Protein AF-A0AAV7HPR6-F1 (afdb_monomer_lite)

Sequence (84 aa):
MSLFLFGRKKNITLERIYVAEEEVLKKINESPEPLSFFYAIAHAGFIKGETTNFDIDPIVGVEASQLYPDVKYITVENFIDQFL

Structure (mmCIF, N/CA/C/O backbone):
data_AF-A0AAV7HPR6-F1
#
_entry.id   AF-A0AAV7HPR6-F1
#
loop_
_atom_site.group_PDB
_atom_site.id
_atom_site.type_symbol
_atom_site.label_atom_id
_atom_site.label_alt_id
_atom_site.label_comp_id
_atom_site.label_asym_id
_atom_site.label_entity_id
_atom_site.label_seq_id
_atom_site.pdbx_PDB_ins_code
_atom_site.Cartn_x
_atom_site.Cartn_y
_atom_site.Cartn_z
_atom_site.occupancy
_atom_site.B_iso_or_equiv
_atom_site.auth_seq_id
_atom_site.auth_comp_id
_atom_site.auth_asym_id
_atom_site.auth_atom_id
_atom_site.pdbx_PDB_model_num
ATOM 1 N N . MET A 1 1 ? -6.641 3.510 -2.792 1.00 59.94 1 MET A N 1
ATOM 2 C CA . MET A 1 1 ? -7.364 2.666 -3.775 1.00 59.94 1 MET A CA 1
ATOM 3 C C . MET A 1 1 ? -7.966 1.408 -3.137 1.00 59.94 1 MET A C 1
ATOM 5 O O . MET A 1 1 ? -9.138 1.137 -3.363 1.00 59.94 1 MET A O 1
ATOM 9 N N . SER A 1 2 ? -7.232 0.692 -2.277 1.00 77.31 2 SER A N 1
ATOM 10 C CA . SER A 1 2 ? -7.686 -0.536 -1.590 1.00 77.31 2 SER A CA 1
ATOM 11 C C . SER A 1 2 ? -8.903 -0.366 -0.661 1.00 77.31 2 SER A C 1
ATOM 13 O O . SER A 1 2 ? -9.829 -1.167 -0.730 1.00 77.31 2 SER A O 1
ATOM 15 N N . LEU A 1 3 ? -8.966 0.700 0.149 1.00 86.56 3 LEU A N 1
ATOM 16 C CA . LEU A 1 3 ? -10.098 0.941 1.068 1.00 86.56 3 LEU A CA 1
ATOM 17 C C . LEU A 1 3 ? -11.444 1.122 0.346 1.00 86.56 3 LEU A C 1
ATOM 19 O O . LEU A 1 3 ? -12.475 0.644 0.812 1.00 86.56 3 LEU A O 1
ATOM 23 N N . PHE A 1 4 ? -11.435 1.797 -0.808 1.00 90.50 4 PHE A N 1
ATOM 24 C CA . PHE A 1 4 ? -12.636 1.974 -1.627 1.00 90.50 4 PHE A CA 1
ATOM 25 C C . PHE A 1 4 ? -13.142 0.635 -2.173 1.00 90.50 4 PHE A C 1
ATOM 27 O O . PHE A 1 4 ? -14.336 0.356 -2.089 1.00 90.50 4 PHE A O 1
ATOM 34 N N . LEU A 1 5 ? -12.234 -0.204 -2.688 1.00 93.00 5 LEU A N 1
ATOM 35 C CA . LEU A 1 5 ? -12.575 -1.537 -3.188 1.00 93.00 5 LEU A CA 1
ATOM 36 C C . LEU A 1 5 ? -13.203 -2.399 -2.088 1.00 93.00 5 LEU A C 1
ATOM 38 O O . LEU A 1 5 ? -14.247 -3.001 -2.321 1.00 93.00 5 LEU A O 1
ATOM 42 N N . PHE A 1 6 ? -12.617 -2.405 -0.888 1.00 93.06 6 PHE A N 1
ATOM 43 C CA . PHE A 1 6 ? -13.153 -3.159 0.245 1.00 93.06 6 PHE A CA 1
ATOM 44 C C . PHE A 1 6 ? -14.561 -2.696 0.643 1.00 93.06 6 PHE A C 1
ATOM 46 O O . PHE A 1 6 ? -15.479 -3.513 0.711 1.00 93.06 6 PHE A O 1
ATOM 53 N N . GLY A 1 7 ? -14.756 -1.385 0.839 1.00 93.50 7 GLY A N 1
ATOM 54 C CA . GLY A 1 7 ? -16.068 -0.824 1.180 1.00 93.50 7 GLY A CA 1
ATOM 55 C C . GLY A 1 7 ? -17.131 -1.148 0.127 1.00 93.50 7 GLY A C 1
ATOM 56 O O . GLY A 1 7 ? -18.217 -1.616 0.463 1.00 93.50 7 GLY A O 1
ATOM 57 N N . ARG A 1 8 ? -16.779 -1.017 -1.161 1.00 94.12 8 ARG A N 1
ATOM 58 C CA . ARG A 1 8 ? -17.649 -1.400 -2.283 1.00 94.12 8 ARG A CA 1
ATOM 59 C C . ARG A 1 8 ? -18.047 -2.876 -2.221 1.00 94.12 8 ARG A C 1
ATOM 61 O O . ARG A 1 8 ? -19.219 -3.183 -2.396 1.00 94.12 8 ARG A O 1
ATOM 68 N N . LYS A 1 9 ? -17.099 -3.785 -1.970 1.00 92.88 9 LYS A N 1
ATOM 69 C CA . LYS A 1 9 ? -17.371 -5.230 -1.945 1.00 92.88 9 LYS A CA 1
ATOM 70 C C . LYS A 1 9 ? -18.201 -5.676 -0.735 1.00 92.88 9 LYS A C 1
ATOM 72 O O . LYS A 1 9 ? -19.051 -6.545 -0.881 1.00 92.88 9 LYS A O 1
ATOM 77 N N . LYS A 1 10 ? -18.012 -5.059 0.435 1.00 92.94 10 LYS A N 1
ATOM 78 C CA . LYS A 1 10 ? -18.845 -5.305 1.629 1.00 92.94 10 LYS A CA 1
ATOM 79 C C . LYS A 1 10 ? -20.166 -4.520 1.633 1.00 92.94 10 LYS A C 1
ATOM 81 O O . LYS A 1 10 ? -20.968 -4.720 2.538 1.00 92.94 10 LYS A O 1
ATOM 86 N N . ASN A 1 11 ? -20.396 -3.640 0.653 1.00 93.50 11 ASN A N 1
ATOM 87 C CA . ASN A 1 11 ? -21.505 -2.682 0.630 1.00 93.50 11 ASN A CA 1
ATOM 88 C C . ASN A 1 11 ? -21.583 -1.823 1.913 1.00 93.50 11 ASN A C 1
ATOM 90 O O . ASN A 1 11 ? -22.657 -1.599 2.470 1.00 93.50 11 ASN A O 1
ATOM 94 N N . ILE A 1 12 ? -20.422 -1.362 2.395 1.00 94.44 12 ILE A N 1
ATOM 95 C CA . ILE A 1 12 ? -20.295 -0.493 3.571 1.00 94.44 12 ILE A CA 1
ATOM 96 C C . ILE A 1 12 ? -19.532 0.785 3.230 1.00 94.44 12 ILE A C 1
ATOM 98 O O . ILE A 1 12 ? -18.609 0.795 2.411 1.00 94.44 12 ILE A O 1
ATOM 102 N N . THR A 1 13 ? -19.862 1.859 3.940 1.00 94.00 13 THR A N 1
ATOM 103 C CA . THR A 1 13 ? -19.072 3.091 3.943 1.00 94.00 13 THR A CA 1
ATOM 104 C C . THR A 1 13 ? -18.122 3.056 5.134 1.00 94.00 13 THR A C 1
ATOM 106 O O . THR A 1 13 ? -18.566 3.015 6.277 1.00 94.00 13 THR A O 1
ATOM 109 N N . LEU A 1 14 ? -16.814 3.065 4.870 1.00 93.75 14 LEU A N 1
ATOM 110 C CA . LEU A 1 14 ? -15.795 3.141 5.918 1.00 93.75 14 LEU A CA 1
ATOM 111 C C . LEU A 1 14 ? -15.668 4.580 6.425 1.00 93.75 14 LEU A C 1
ATOM 113 O O . LEU A 1 14 ? -15.493 5.502 5.621 1.00 93.75 14 LEU A O 1
ATOM 117 N N . GLU A 1 15 ? -15.701 4.759 7.743 1.00 95.19 15 GLU A N 1
ATOM 118 C CA . GLU A 1 15 ? -15.313 6.019 8.375 1.00 95.19 15 GLU A CA 1
ATOM 119 C C . GLU A 1 15 ? -13.833 6.304 8.088 1.00 95.19 15 GLU A C 1
ATOM 121 O O . GLU A 1 15 ? -12.988 5.405 8.127 1.00 95.19 15 GLU A O 1
ATOM 126 N N . ARG A 1 16 ? -13.518 7.558 7.750 1.00 93.31 16 ARG A N 1
ATOM 127 C CA . ARG A 1 16 ? -12.161 7.977 7.396 1.00 93.31 16 ARG A CA 1
ATOM 128 C C . ARG A 1 16 ? -11.627 8.935 8.439 1.00 93.31 16 ARG A C 1
ATOM 130 O O . A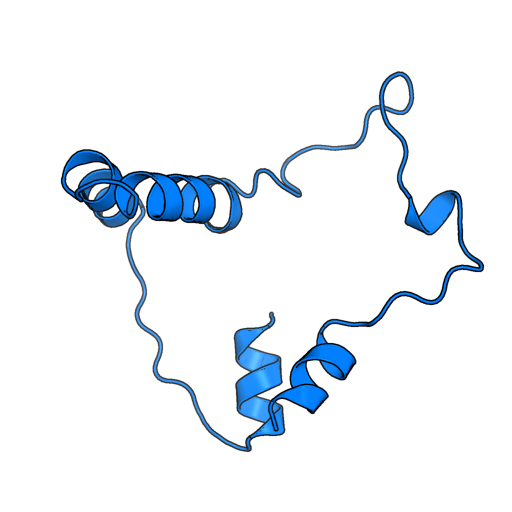RG A 1 16 ? -12.210 9.990 8.665 1.00 93.31 16 ARG A O 1
ATOM 137 N N . ILE A 1 17 ? -10.470 8.588 8.982 1.00 95.94 17 ILE A N 1
ATOM 138 C CA . ILE A 1 17 ? -9.673 9.470 9.825 1.00 95.94 17 ILE A CA 1
ATOM 139 C C . ILE A 1 17 ? -8.434 9.846 9.023 1.00 95.94 17 ILE A C 1
ATOM 141 O O . ILE A 1 17 ? -7.749 8.982 8.474 1.00 95.94 17 ILE A O 1
ATOM 145 N N . TYR A 1 18 ? -8.175 11.145 8.936 1.00 95.12 18 TYR A N 1
ATOM 146 C CA . TYR A 1 18 ? -6.993 11.688 8.285 1.00 95.12 18 TYR A CA 1
ATOM 147 C C . TYR A 1 18 ? -5.988 12.071 9.363 1.00 95.12 18 TYR A C 1
ATOM 149 O O . TYR A 1 18 ? -6.334 12.772 10.311 1.00 95.12 18 TYR A O 1
ATOM 157 N N . VAL A 1 19 ? -4.761 11.585 9.217 1.00 95.69 19 VAL A N 1
ATOM 158 C CA . VAL A 1 19 ? -3.676 11.769 10.183 1.00 95.69 19 VAL A CA 1
ATOM 159 C C . VAL A 1 19 ? -2.578 12.574 9.499 1.00 95.69 19 VAL A C 1
ATOM 161 O O . VAL A 1 19 ? -2.174 12.229 8.387 1.00 95.69 19 VAL A O 1
ATOM 164 N N . ALA A 1 20 ? -2.126 13.653 10.138 1.00 97.62 20 ALA A N 1
ATOM 165 C CA . ALA A 1 20 ? -1.053 14.496 9.616 1.00 97.62 20 ALA A CA 1
ATOM 166 C C . ALA A 1 20 ? 0.313 13.795 9.735 1.00 97.62 20 ALA A C 1
ATOM 168 O O . ALA A 1 20 ? 0.514 12.964 10.625 1.00 97.62 20 ALA A O 1
ATOM 169 N N . GLU A 1 21 ? 1.264 14.133 8.859 1.00 97.94 21 GLU A N 1
ATOM 170 C CA . GLU A 1 21 ? 2.596 13.510 8.856 1.00 97.94 21 GLU A CA 1
ATOM 171 C C . GLU A 1 21 ? 3.315 13.711 10.198 1.00 97.94 21 GLU A C 1
ATOM 173 O O . GLU A 1 21 ? 3.915 12.775 10.724 1.00 97.94 21 GLU A O 1
ATOM 178 N N . GLU A 1 22 ? 3.185 14.889 10.805 1.00 98.06 22 GLU A N 1
ATOM 179 C CA . GLU A 1 22 ? 3.803 15.232 12.087 1.00 98.06 22 GLU A CA 1
ATOM 180 C C . GLU A 1 22 ? 3.318 14.322 13.224 1.00 98.06 22 GLU A C 1
ATOM 182 O O . GLU A 1 22 ? 4.097 13.941 14.100 1.00 98.06 22 GLU A O 1
ATOM 187 N N . GLU A 1 23 ? 2.044 13.924 13.201 1.00 97.69 23 GLU A N 1
ATOM 188 C CA . GLU A 1 23 ? 1.488 12.995 14.186 1.00 97.69 23 GLU A CA 1
ATOM 189 C C . GLU A 1 23 ? 2.068 11.586 14.006 1.00 97.69 23 GLU A C 1
ATOM 191 O O . GLU A 1 23 ? 2.351 10.896 14.987 1.00 97.69 23 GLU A O 1
ATOM 196 N N . VAL A 1 24 ? 2.293 11.160 12.760 1.00 97.56 24 VAL A N 1
ATOM 197 C CA . VAL A 1 24 ? 2.942 9.874 12.469 1.00 97.56 24 VAL A CA 1
ATOM 198 C C . VAL A 1 24 ? 4.402 9.896 12.920 1.00 97.56 24 VAL A C 1
ATOM 200 O O . VAL A 1 24 ? 4.835 8.964 13.592 1.00 97.56 24 VAL A O 1
ATOM 203 N N . LEU A 1 25 ? 5.142 10.975 12.649 1.00 98.12 25 LEU A N 1
ATOM 204 C CA . LEU A 1 25 ? 6.524 11.141 13.118 1.00 98.12 25 LEU A CA 1
ATOM 205 C C . LEU A 1 25 ? 6.615 11.117 14.648 1.00 98.12 25 LEU A C 1
ATOM 207 O O . LEU A 1 25 ? 7.527 10.511 15.212 1.00 98.12 25 LEU A O 1
ATOM 211 N N . LYS A 1 26 ? 5.646 11.724 15.338 1.00 98.25 26 LYS A N 1
ATOM 212 C CA . LYS A 1 26 ? 5.546 11.631 16.796 1.00 98.25 26 LYS A CA 1
ATOM 213 C C . LYS A 1 26 ? 5.344 10.182 17.249 1.00 98.25 26 LYS A C 1
ATOM 215 O O . LYS A 1 26 ? 6.069 9.713 18.121 1.00 98.25 26 LYS A O 1
ATOM 220 N N . LYS A 1 27 ? 4.426 9.443 16.614 1.00 97.62 27 LYS A N 1
ATOM 221 C CA . LYS A 1 27 ? 4.192 8.018 16.910 1.00 97.62 27 LYS A CA 1
ATOM 222 C C . LYS A 1 27 ? 5.431 7.160 16.672 1.00 97.62 27 LYS A C 1
ATOM 224 O O . LYS A 1 27 ? 5.668 6.259 17.468 1.00 97.62 27 LYS A O 1
ATOM 229 N N . ILE A 1 28 ? 6.228 7.443 15.644 1.00 98.00 28 ILE A N 1
ATOM 230 C CA . ILE A 1 28 ? 7.505 6.753 15.411 1.00 98.00 28 ILE A CA 1
ATOM 231 C C . ILE A 1 28 ? 8.445 6.974 16.600 1.00 98.00 28 ILE A C 1
ATOM 233 O O . ILE A 1 28 ? 8.965 6.013 17.152 1.00 98.00 28 ILE A O 1
ATOM 237 N N . ASN A 1 29 ? 8.630 8.216 17.044 1.00 97.75 29 ASN A N 1
ATOM 238 C CA . ASN A 1 29 ? 9.589 8.516 18.111 1.00 97.75 29 ASN A CA 1
ATOM 239 C C . ASN A 1 29 ? 9.132 8.065 19.509 1.00 97.75 29 ASN A C 1
ATOM 241 O O . ASN A 1 29 ? 9.968 7.768 20.357 1.00 97.75 29 ASN A O 1
ATOM 245 N N . GLU A 1 30 ? 7.824 8.050 19.771 1.00 97.69 30 GLU A N 1
ATOM 246 C CA . GLU A 1 30 ? 7.280 7.833 21.120 1.00 97.69 30 GLU A CA 1
ATOM 247 C C . GLU A 1 30 ? 6.734 6.418 21.359 1.00 97.69 30 GLU A C 1
ATOM 249 O O . GLU A 1 30 ? 6.526 6.030 22.510 1.00 97.69 30 GLU A O 1
ATOM 254 N N . SER A 1 31 ? 6.478 5.635 20.305 1.00 97.69 31 SER A N 1
ATOM 255 C CA . SER A 1 31 ? 5.950 4.275 20.468 1.00 97.69 31 SER A CA 1
ATOM 256 C C . SER A 1 31 ? 7.044 3.285 20.876 1.00 97.69 31 SER A C 1
ATOM 258 O O . SER A 1 31 ? 8.168 3.379 20.386 1.00 97.69 31 SER A O 1
ATOM 260 N N . PRO A 1 32 ? 6.730 2.279 21.710 1.00 97.19 32 PRO A N 1
ATOM 261 C CA . PRO A 1 32 ? 7.671 1.208 22.016 1.00 97.19 32 PRO A CA 1
ATOM 262 C C . PRO A 1 32 ? 7.912 0.318 20.791 1.00 97.19 32 PRO A C 1
ATOM 264 O O . PRO A 1 32 ? 7.063 0.206 19.904 1.00 97.19 32 PRO A O 1
ATOM 267 N N . GLU A 1 33 ? 9.039 -0.385 20.765 1.00 94.50 33 GLU A N 1
ATOM 268 C CA . GLU A 1 33 ? 9.272 -1.427 19.764 1.00 94.50 33 GLU A CA 1
ATOM 269 C C . GLU A 1 33 ? 8.360 -2.643 20.004 1.00 94.50 33 GLU A C 1
ATOM 271 O O . GLU A 1 33 ? 8.102 -2.996 21.159 1.00 94.50 33 GLU A O 1
ATOM 276 N N . PRO A 1 34 ? 7.850 -3.301 18.943 1.00 94.81 34 PRO A N 1
ATOM 277 C CA . PRO A 1 34 ? 8.142 -3.092 17.514 1.00 94.81 34 PRO A CA 1
ATOM 278 C C . PRO A 1 34 ? 7.236 -2.052 16.819 1.00 94.81 34 PRO A C 1
ATOM 280 O O . PRO A 1 34 ? 7.210 -1.949 15.593 1.00 94.81 34 PRO A O 1
ATOM 283 N N . LEU A 1 35 ? 6.397 -1.334 17.571 1.00 97.31 35 LEU A N 1
ATOM 284 C CA . LEU A 1 35 ? 5.356 -0.483 16.997 1.00 97.31 35 LEU A CA 1
ATOM 285 C C . LEU A 1 35 ? 5.938 0.759 16.305 1.00 97.31 35 LEU A C 1
ATOM 287 O O . LEU A 1 35 ? 5.440 1.147 15.249 1.00 97.31 35 LEU A O 1
ATOM 291 N N . SER A 1 36 ? 7.010 1.336 16.858 1.00 97.19 36 SER A N 1
ATOM 292 C CA . SER A 1 36 ? 7.776 2.411 16.208 1.00 97.19 36 SER A CA 1
ATOM 293 C C . SER A 1 36 ? 8.212 2.019 14.792 1.00 97.19 36 SER A C 1
ATOM 295 O O . SER A 1 36 ? 7.919 2.735 13.830 1.00 97.19 36 SER A O 1
ATOM 297 N N . PHE A 1 37 ? 8.803 0.830 14.646 1.00 97.00 37 PHE A N 1
ATOM 298 C CA . PHE A 1 37 ? 9.223 0.293 13.357 1.00 97.00 37 PHE A CA 1
ATOM 299 C C . PHE A 1 37 ? 8.065 0.156 12.355 1.00 97.00 37 PHE A C 1
ATOM 301 O O . PHE A 1 37 ? 8.194 0.552 11.195 1.00 97.00 37 PHE A O 1
ATOM 308 N N . PHE A 1 38 ? 6.899 -0.336 12.787 1.00 97.75 38 PHE A N 1
ATOM 309 C CA . PHE A 1 38 ? 5.731 -0.424 11.903 1.00 97.75 38 PHE A CA 1
ATOM 310 C C . PHE A 1 38 ? 5.212 0.949 11.465 1.00 97.75 38 PHE A C 1
ATOM 312 O O . PHE A 1 38 ? 4.825 1.107 10.305 1.00 97.75 38 PHE A O 1
ATOM 319 N N . TYR A 1 39 ? 5.235 1.955 12.347 1.00 97.81 39 TYR A N 1
ATOM 320 C CA . TYR A 1 39 ? 4.903 3.324 11.950 1.00 97.81 39 TYR A CA 1
ATOM 321 C C . TYR A 1 39 ? 5.910 3.890 10.947 1.00 97.81 39 TYR A C 1
ATOM 323 O O . TYR A 1 39 ? 5.493 4.576 10.015 1.00 97.81 39 TYR A O 1
ATOM 331 N N . ALA A 1 40 ? 7.200 3.568 11.081 1.00 97.81 40 ALA A N 1
ATOM 332 C CA . ALA A 1 40 ? 8.225 3.987 10.128 1.00 97.81 40 ALA A CA 1
ATOM 333 C C . ALA A 1 40 ? 8.001 3.368 8.737 1.00 97.81 40 ALA A C 1
ATOM 335 O O . ALA A 1 40 ? 8.007 4.091 7.743 1.00 97.81 40 ALA A O 1
ATOM 336 N N . ILE A 1 41 ? 7.695 2.065 8.658 1.00 97.50 41 ILE A N 1
ATOM 337 C CA . ILE A 1 41 ? 7.332 1.408 7.387 1.00 97.50 41 ILE A CA 1
ATOM 338 C C . ILE A 1 41 ? 6.084 2.053 6.774 1.00 97.50 41 ILE A C 1
ATOM 340 O O . ILE A 1 41 ? 6.049 2.341 5.577 1.00 97.50 41 ILE A O 1
ATOM 344 N N . ALA A 1 42 ? 5.045 2.285 7.581 1.00 96.25 42 ALA A N 1
ATOM 345 C CA . ALA A 1 42 ? 3.812 2.897 7.101 1.00 96.25 42 ALA A CA 1
ATOM 346 C C . ALA A 1 42 ? 4.047 4.329 6.591 1.00 96.25 42 ALA A C 1
ATOM 348 O O . ALA A 1 42 ? 3.479 4.715 5.572 1.00 96.25 42 ALA A O 1
ATOM 349 N N . HIS A 1 43 ? 4.897 5.107 7.263 1.00 97.62 43 HIS A N 1
ATOM 350 C CA . HIS A 1 43 ? 5.278 6.453 6.836 1.00 97.62 43 HIS A CA 1
ATOM 351 C C . HIS A 1 43 ? 6.032 6.435 5.499 1.00 97.62 43 HIS A C 1
ATOM 353 O O . HIS A 1 43 ? 5.623 7.135 4.567 1.00 97.62 43 HIS A O 1
ATOM 359 N N . ALA A 1 44 ? 7.040 5.571 5.358 1.00 97.69 44 ALA A N 1
ATOM 360 C CA . ALA A 1 44 ? 7.774 5.379 4.108 1.00 97.69 44 ALA A CA 1
ATOM 361 C C . ALA A 1 44 ? 6.842 4.994 2.941 1.00 97.6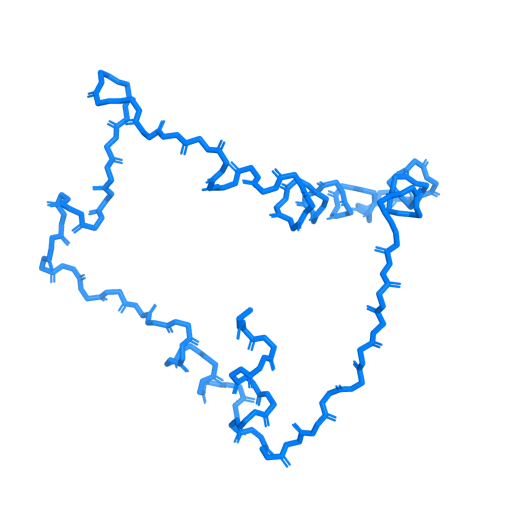9 44 ALA A C 1
ATOM 363 O O . ALA A 1 44 ? 6.872 5.609 1.873 1.00 97.69 44 ALA A O 1
ATOM 364 N N . GLY A 1 45 ? 5.948 4.024 3.160 1.00 96.12 45 GLY A N 1
ATOM 365 C CA . GLY A 1 45 ? 5.040 3.522 2.127 1.00 96.12 45 GLY A CA 1
ATOM 366 C C . GLY A 1 45 ? 3.892 4.473 1.768 1.00 96.12 45 GLY A C 1
ATOM 367 O O . GLY A 1 45 ? 3.642 4.718 0.591 1.00 96.12 45 GLY A O 1
ATOM 368 N N . PHE A 1 46 ? 3.175 5.010 2.761 1.00 95.00 46 PHE A N 1
ATOM 369 C CA . PHE A 1 46 ? 1.923 5.746 2.531 1.00 95.00 46 PHE A CA 1
ATOM 370 C C . PHE A 1 46 ? 2.074 7.268 2.483 1.00 95.00 46 PHE A C 1
ATOM 372 O O . PHE A 1 46 ? 1.197 7.923 1.921 1.00 95.00 46 PHE A O 1
ATOM 379 N N . ILE A 1 47 ? 3.137 7.832 3.067 1.00 96.12 47 ILE A N 1
ATOM 380 C CA . ILE A 1 47 ? 3.358 9.287 3.097 1.00 96.12 47 ILE A CA 1
ATOM 381 C C . ILE A 1 47 ? 4.493 9.675 2.153 1.00 96.12 47 ILE A C 1
ATOM 383 O O . ILE A 1 47 ? 4.296 10.522 1.285 1.00 96.12 47 ILE A O 1
ATOM 387 N N . LYS A 1 48 ? 5.666 9.039 2.270 1.00 97.12 48 LYS A N 1
ATOM 388 C CA . LYS A 1 48 ? 6.792 9.312 1.358 1.00 97.12 48 LYS A CA 1
ATOM 389 C C . LYS A 1 48 ? 6.639 8.650 -0.009 1.00 97.12 48 LYS A C 1
ATOM 391 O O . LYS A 1 48 ? 7.235 9.125 -0.976 1.00 97.12 48 LYS A O 1
ATOM 396 N N . GLY A 1 49 ? 5.825 7.598 -0.099 1.00 95.94 49 GLY A N 1
ATOM 397 C CA . GLY A 1 49 ? 5.560 6.890 -1.347 1.00 95.94 49 GLY A CA 1
ATOM 398 C C . GLY A 1 49 ? 6.783 6.144 -1.876 1.00 95.94 49 GLY A C 1
ATOM 399 O O . GLY A 1 49 ? 6.936 6.039 -3.089 1.00 95.94 49 GLY A O 1
ATOM 400 N N . GLU A 1 50 ? 7.656 5.645 -0.996 1.00 96.00 50 GLU A N 1
ATOM 401 C CA . GLU A 1 50 ? 8.964 5.075 -1.368 1.00 96.00 50 GLU A CA 1
ATOM 402 C C . GLU A 1 50 ? 8.893 3.908 -2.356 1.00 96.00 50 GLU A C 1
ATOM 404 O O . GLU A 1 50 ? 9.882 3.585 -2.994 1.00 96.00 50 GLU A O 1
ATOM 409 N N . THR A 1 51 ? 7.733 3.279 -2.529 1.00 93.12 51 THR A N 1
ATOM 410 C CA . THR A 1 51 ? 7.544 2.196 -3.501 1.00 93.12 51 THR A CA 1
ATOM 411 C C . THR A 1 51 ? 7.298 2.674 -4.934 1.00 93.12 51 THR A C 1
ATOM 413 O O . THR A 1 51 ? 7.316 1.854 -5.846 1.00 93.12 51 THR A O 1
ATOM 416 N N . THR A 1 52 ? 6.979 3.955 -5.143 1.00 93.69 52 THR A N 1
ATOM 417 C CA . THR A 1 52 ? 6.557 4.489 -6.456 1.00 93.69 52 THR A CA 1
ATOM 418 C C . THR A 1 52 ? 7.014 5.925 -6.725 1.00 93.69 52 THR A C 1
ATOM 420 O O . THR A 1 52 ? 6.599 6.514 -7.718 1.00 93.69 52 THR A O 1
ATOM 423 N N . ASN A 1 53 ? 7.796 6.540 -5.836 1.00 94.88 53 ASN A N 1
ATOM 424 C CA . ASN A 1 53 ? 8.234 7.936 -5.958 1.00 94.88 53 ASN A CA 1
ATOM 425 C C . ASN A 1 53 ? 9.513 8.112 -6.801 1.00 94.88 53 ASN A C 1
ATOM 427 O O . ASN A 1 53 ? 10.089 9.200 -6.813 1.00 94.88 53 ASN A O 1
ATOM 431 N N . PHE A 1 54 ? 9.950 7.060 -7.493 1.00 93.56 54 PHE A N 1
ATOM 432 C CA . PHE A 1 54 ? 11.126 7.042 -8.354 1.00 93.56 54 PHE A CA 1
ATOM 433 C C . PHE A 1 54 ? 10.857 6.217 -9.619 1.00 93.56 54 PHE A C 1
ATOM 435 O O . PHE A 1 54 ? 9.999 5.331 -9.622 1.00 93.56 54 PHE A O 1
ATOM 442 N N . ASP A 1 55 ? 11.621 6.493 -10.674 1.00 94.88 55 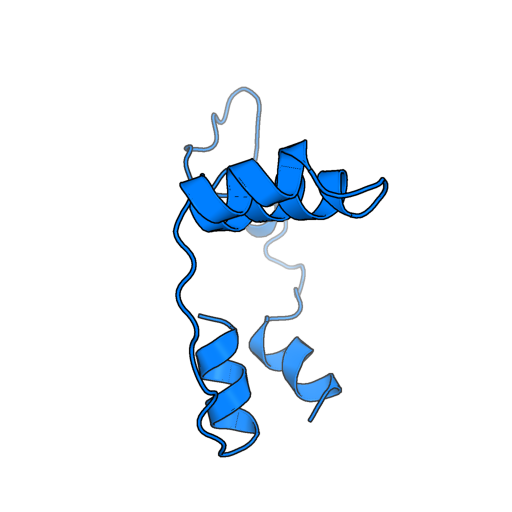ASP A N 1
ATOM 443 C CA . ASP A 1 55 ? 11.626 5.698 -11.903 1.00 94.88 55 ASP A CA 1
ATOM 444 C C . ASP A 1 55 ? 12.682 4.588 -11.828 1.00 94.88 55 ASP A C 1
ATOM 446 O O . ASP A 1 55 ? 13.767 4.776 -11.273 1.00 94.88 55 ASP A O 1
ATOM 450 N N . ILE A 1 56 ? 12.386 3.427 -12.414 1.00 94.38 56 ILE A N 1
ATOM 451 C CA . ILE A 1 56 ? 13.323 2.299 -12.443 1.00 94.38 56 ILE A CA 1
ATOM 452 C C . ILE A 1 56 ? 14.456 2.616 -13.426 1.00 94.38 56 ILE A C 1
ATOM 454 O O . ILE A 1 56 ? 14.226 2.711 -14.631 1.00 94.38 56 ILE A O 1
ATOM 458 N N . ASP A 1 57 ? 15.683 2.734 -12.916 1.00 94.31 57 ASP A N 1
ATOM 459 C CA . ASP A 1 57 ? 16.883 2.840 -13.748 1.00 94.31 57 ASP A CA 1
ATOM 460 C C . ASP A 1 57 ? 17.186 1.473 -14.398 1.00 94.31 57 ASP A C 1
ATOM 462 O O . ASP A 1 57 ? 17.518 0.521 -13.681 1.00 94.31 57 ASP A O 1
ATOM 466 N N . PRO A 1 58 ? 17.116 1.357 -15.739 1.00 91.88 58 PRO A N 1
ATOM 467 C CA . PRO A 1 58 ? 17.302 0.091 -16.443 1.00 91.88 58 PRO A CA 1
ATOM 468 C C . PRO A 1 58 ? 18.726 -0.480 -16.336 1.00 91.88 58 PRO A C 1
ATOM 470 O O . PRO A 1 58 ? 18.940 -1.636 -16.698 1.00 91.88 58 PRO A O 1
ATOM 473 N N . ILE A 1 59 ? 19.712 0.299 -15.872 1.00 94.06 59 ILE A N 1
ATOM 474 C CA . ILE A 1 59 ? 21.090 -0.171 -15.666 1.00 94.06 59 ILE A CA 1
ATOM 475 C C . ILE A 1 59 ? 21.193 -1.033 -14.401 1.00 94.06 59 ILE A C 1
ATOM 477 O O . ILE A 1 59 ? 21.989 -1.972 -14.358 1.00 94.06 59 ILE A O 1
ATOM 481 N N . VAL A 1 60 ? 20.400 -0.728 -13.370 1.00 94.81 60 VAL A N 1
ATOM 482 C CA . VAL A 1 60 ? 20.503 -1.356 -12.040 1.00 94.81 60 VAL A CA 1
ATOM 483 C C . VAL A 1 60 ? 19.235 -2.086 -11.600 1.00 94.81 60 VAL A C 1
ATOM 485 O O . VAL A 1 60 ? 19.273 -2.831 -10.621 1.00 94.81 60 VAL A O 1
ATOM 48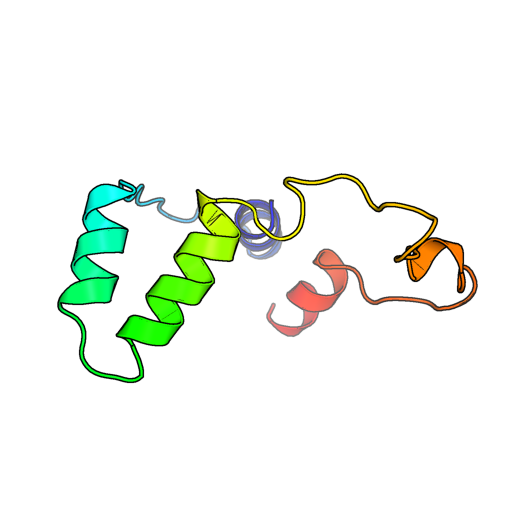8 N N . GLY A 1 61 ? 18.118 -1.900 -12.304 1.00 95.00 61 GLY A N 1
ATOM 489 C CA . GLY A 1 61 ? 16.824 -2.467 -11.953 1.00 95.00 61 GLY A CA 1
ATOM 490 C C . GLY A 1 61 ? 15.979 -2.830 -13.170 1.00 95.00 61 GLY A C 1
ATOM 491 O O . GLY A 1 61 ? 16.175 -2.340 -14.277 1.00 95.00 61 GLY A O 1
ATOM 492 N N . VAL A 1 62 ? 15.019 -3.722 -12.945 1.00 95.94 62 VAL A N 1
ATOM 493 C CA . VAL A 1 62 ? 14.085 -4.237 -13.953 1.00 95.94 62 VAL A CA 1
ATOM 494 C C . VAL A 1 62 ? 12.714 -4.430 -13.316 1.00 95.94 62 VAL A C 1
ATOM 496 O O . VAL A 1 62 ? 12.612 -4.685 -12.116 1.00 95.94 62 VAL A O 1
ATOM 499 N N . GLU A 1 63 ? 11.655 -4.326 -14.115 1.00 95.25 63 GLU A N 1
ATOM 500 C CA . GLU A 1 63 ? 10.282 -4.529 -13.655 1.00 95.25 63 GLU A CA 1
ATOM 501 C C . GLU A 1 63 ? 9.858 -5.989 -13.898 1.00 95.25 63 GLU A C 1
ATOM 503 O O . GLU A 1 63 ? 9.956 -6.516 -15.008 1.00 95.25 63 GLU A O 1
ATOM 508 N N . ALA A 1 64 ? 9.427 -6.674 -12.838 1.00 95.94 64 ALA A N 1
ATOM 509 C CA . ALA A 1 64 ? 9.183 -8.111 -12.879 1.00 95.94 64 ALA A CA 1
ATOM 510 C C . ALA A 1 64 ? 7.997 -8.498 -13.778 1.00 95.94 64 ALA A C 1
ATOM 512 O O . ALA A 1 64 ? 8.064 -9.534 -14.438 1.00 95.94 64 ALA A O 1
ATOM 513 N N . SER A 1 65 ? 6.932 -7.692 -13.834 1.00 95.31 65 SER A N 1
ATOM 514 C CA . SER A 1 65 ? 5.766 -7.979 -14.681 1.00 95.31 65 SER A CA 1
ATOM 515 C C . SER A 1 65 ? 6.074 -7.856 -16.180 1.00 95.31 65 SER A C 1
ATOM 517 O O . SER A 1 65 ? 5.515 -8.600 -16.982 1.00 95.31 65 SER A O 1
ATOM 519 N N . GLN A 1 66 ? 7.022 -6.993 -16.558 1.00 95.12 66 GLN A N 1
ATOM 520 C CA . GLN A 1 66 ? 7.553 -6.887 -17.916 1.00 95.12 66 GLN A CA 1
ATOM 521 C C . GLN A 1 66 ? 8.462 -8.065 -18.275 1.00 95.12 66 GLN A C 1
ATOM 523 O O . GLN A 1 66 ? 8.431 -8.531 -19.413 1.00 95.12 66 GLN A O 1
ATOM 528 N N . LEU A 1 67 ? 9.264 -8.557 -17.324 1.00 96.31 67 LEU A N 1
ATOM 529 C CA . LEU A 1 67 ? 10.152 -9.702 -17.554 1.00 96.31 67 LEU A CA 1
ATOM 530 C C . LEU A 1 67 ? 9.414 -11.039 -17.621 1.00 96.31 67 LEU A C 1
ATOM 532 O O . LEU A 1 67 ? 9.820 -11.927 -18.369 1.00 96.31 67 LEU A O 1
ATOM 536 N N . TYR A 1 68 ? 8.343 -11.187 -16.846 1.00 97.06 68 TYR A N 1
ATOM 537 C CA . TYR A 1 68 ? 7.591 -12.432 -16.736 1.00 97.06 68 TYR A CA 1
ATOM 538 C C . TYR A 1 68 ? 6.101 -12.206 -17.034 1.00 97.06 68 TYR A C 1
ATOM 540 O O . TYR A 1 68 ? 5.262 -12.417 -16.154 1.00 97.06 68 TYR A O 1
ATOM 548 N N . PRO A 1 69 ? 5.744 -11.813 -18.273 1.00 96.44 69 PRO A N 1
ATOM 549 C CA . PRO A 1 69 ? 4.365 -11.469 -18.627 1.00 96.44 69 PRO A CA 1
ATOM 550 C C . PRO A 1 69 ? 3.404 -12.665 -18.538 1.00 96.44 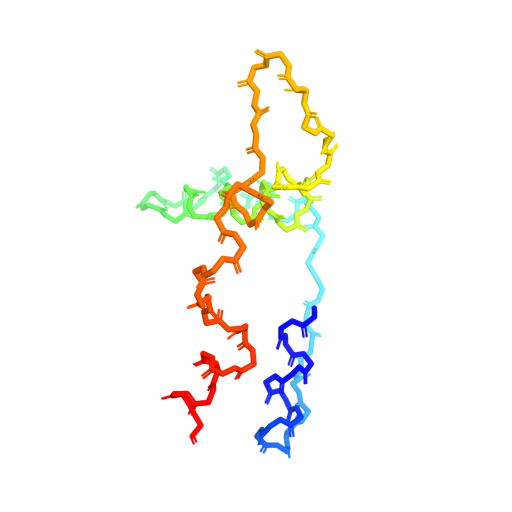69 PRO A C 1
ATOM 552 O O . PRO A 1 69 ? 2.199 -12.487 -18.369 1.00 96.44 69 PRO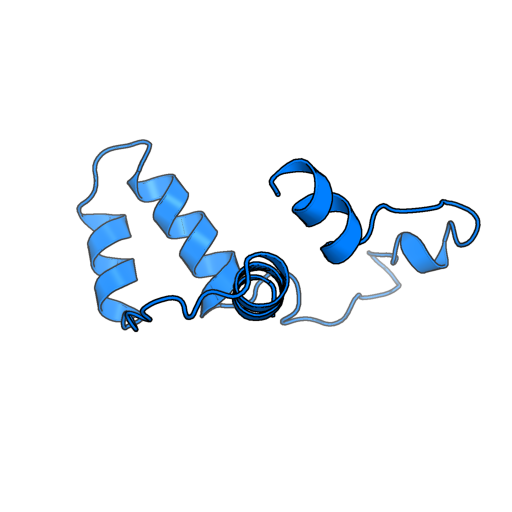 A O 1
ATOM 555 N N . ASP A 1 70 ? 3.928 -13.889 -18.614 1.00 97.75 70 ASP A N 1
ATOM 556 C CA . ASP A 1 70 ? 3.136 -15.118 -18.521 1.00 97.75 70 ASP A CA 1
ATOM 557 C C . ASP A 1 70 ? 2.759 -15.486 -17.073 1.00 97.75 70 ASP A C 1
ATOM 559 O O . ASP A 1 70 ? 1.889 -16.337 -16.844 1.00 97.75 70 ASP A O 1
ATOM 563 N N . VAL A 1 71 ? 3.394 -14.860 -16.072 1.00 97.81 71 VAL A N 1
ATOM 564 C CA . VAL A 1 71 ? 3.099 -15.116 -14.658 1.00 97.81 71 VAL A CA 1
ATOM 565 C C . VAL A 1 71 ? 1.793 -14.429 -14.274 1.00 97.81 71 VAL A C 1
ATOM 567 O O . VAL A 1 71 ? 1.674 -13.207 -14.228 1.00 97.81 71 VAL A O 1
ATOM 570 N N . LYS A 1 72 ? 0.797 -15.242 -13.921 1.00 96.38 72 LYS A N 1
ATOM 571 C CA . LYS A 1 72 ? -0.502 -14.763 -13.441 1.00 96.38 72 LYS A CA 1
ATOM 572 C C . LYS A 1 72 ? -0.403 -14.340 -11.976 1.00 96.38 72 LYS A C 1
ATOM 574 O O . LYS A 1 72 ? -0.525 -15.172 -11.079 1.00 96.38 72 LYS A O 1
ATOM 579 N N . TYR A 1 73 ? -0.202 -13.050 -11.733 1.00 95.19 73 TYR A N 1
ATOM 580 C CA . TYR A 1 73 ? -0.267 -12.479 -10.389 1.00 95.19 73 TYR A CA 1
ATOM 581 C C . TYR A 1 73 ? -1.715 -12.359 -9.893 1.00 95.19 73 TYR A C 1
ATOM 583 O O . TYR A 1 73 ? -2.665 -12.205 -10.666 1.00 95.19 73 TYR A O 1
ATOM 591 N N . ILE A 1 74 ? -1.889 -12.422 -8.574 1.00 95.94 74 ILE A N 1
ATOM 592 C CA . ILE A 1 74 ? -3.185 -12.190 -7.934 1.00 95.94 74 ILE A CA 1
ATOM 593 C C . ILE A 1 74 ? -3.397 -10.677 -7.839 1.00 95.94 74 ILE A C 1
ATOM 595 O O . ILE A 1 74 ? -2.552 -9.954 -7.315 1.00 95.94 74 ILE A O 1
ATOM 599 N N . THR A 1 75 ? -4.525 -10.184 -8.349 1.00 95.12 75 THR A N 1
ATOM 600 C CA . THR A 1 75 ? -4.886 -8.767 -8.228 1.00 95.12 75 THR A CA 1
ATOM 601 C C . THR A 1 75 ? -5.306 -8.436 -6.795 1.00 95.12 75 THR A C 1
ATOM 603 O O . THR A 1 75 ? -5.812 -9.290 -6.067 1.00 95.12 75 THR A O 1
ATOM 606 N N . VAL A 1 76 ? -5.178 -7.165 -6.398 1.00 93.56 76 VAL A N 1
ATOM 607 C CA . VAL A 1 76 ? -5.682 -6.685 -5.095 1.00 93.56 76 VAL A CA 1
ATOM 608 C C . VAL A 1 76 ? -7.171 -6.997 -4.928 1.00 93.56 76 VAL A C 1
ATOM 610 O O . VAL A 1 76 ? -7.612 -7.344 -3.837 1.00 93.56 76 VAL A O 1
ATOM 613 N N . GLU A 1 77 ? -7.944 -6.907 -6.012 1.00 93.94 77 GLU A N 1
ATOM 614 C CA . GLU A 1 77 ? -9.372 -7.209 -5.995 1.00 93.94 77 GLU A CA 1
ATOM 615 C C . GLU A 1 77 ? -9.653 -8.680 -5.656 1.00 93.94 77 GLU A C 1
ATOM 617 O O . GLU A 1 77 ? -10.437 -8.939 -4.744 1.00 93.94 77 GLU A O 1
ATOM 622 N N . ASN A 1 78 ? -8.968 -9.615 -6.324 1.00 94.31 78 ASN A N 1
ATOM 623 C CA . ASN A 1 78 ? -9.125 -11.053 -6.088 1.00 94.31 78 ASN A CA 1
ATOM 624 C C . ASN A 1 78 ? -8.592 -11.474 -4.713 1.00 94.31 78 ASN A C 1
ATOM 626 O O . ASN A 1 78 ? -9.106 -12.407 -4.105 1.00 94.31 78 ASN A O 1
ATOM 630 N N . PHE A 1 79 ? -7.546 -10.811 -4.216 1.00 93.88 79 PHE A N 1
ATOM 631 C CA . PHE A 1 79 ? -7.034 -11.078 -2.875 1.00 93.88 79 PHE A CA 1
ATOM 632 C C . PHE A 1 79 ? -8.042 -10.661 -1.797 1.00 93.88 79 PHE A C 1
ATOM 634 O O . PHE A 1 79 ? -8.280 -11.414 -0.857 1.00 93.88 79 PHE A O 1
ATOM 641 N N . ILE A 1 80 ? -8.682 -9.494 -1.950 1.00 93.44 80 ILE A N 1
ATOM 642 C CA . ILE A 1 80 ? -9.710 -9.017 -1.012 1.00 93.44 80 ILE A CA 1
ATOM 643 C C . ILE A 1 80 ? -10.900 -9.982 -0.938 1.00 93.44 80 ILE A C 1
ATOM 645 O O . ILE A 1 80 ? -11.459 -10.139 0.145 1.00 93.44 80 ILE A O 1
ATOM 649 N N . ASP A 1 81 ? -11.253 -10.660 -2.037 1.00 92.94 81 ASP A N 1
ATOM 650 C CA . ASP A 1 81 ? -12.351 -11.640 -2.061 1.00 92.94 81 ASP A CA 1
ATOM 651 C C . ASP A 1 81 ? -12.183 -12.784 -1.054 1.00 92.94 81 ASP A C 1
ATOM 653 O O . ASP A 1 81 ? -13.173 -13.357 -0.614 1.00 92.94 81 ASP A O 1
ATOM 657 N N . GLN A 1 82 ? -10.955 -13.077 -0.621 1.00 92.25 82 GLN A N 1
ATOM 658 C CA . GLN A 1 82 ? -10.684 -14.094 0.401 1.00 92.25 82 GLN A CA 1
ATOM 659 C C . GLN A 1 82 ? -11.130 -13.675 1.815 1.00 92.25 82 GLN A C 1
ATOM 661 O O . GLN A 1 82 ? -11.214 -14.519 2.703 1.00 92.25 82 GLN A O 1
ATOM 666 N N . PHE A 1 83 ? -11.400 -12.385 2.036 1.00 87.06 83 PHE A N 1
ATOM 667 C CA . PHE A 1 83 ? -11.787 -11.807 3.331 1.00 87.06 83 PHE A CA 1
ATOM 668 C C . PHE A 1 83 ? -13.251 -11.336 3.365 1.00 87.06 83 PHE A C 1
ATOM 670 O O . PHE A 1 83 ? -13.683 -10.675 4.321 1.00 87.06 83 PHE A O 1
ATOM 677 N N . LEU A 1 84 ? -14.012 -11.614 2.304 1.00 84.00 84 LEU A N 1
ATOM 678 C CA . LEU A 1 84 ? -15.427 -11.264 2.198 1.00 84.00 84 LEU A CA 1
ATOM 679 C C . LEU A 1 84 ? -16.325 -12.364 2.742 1.00 84.00 84 LEU A C 1
ATOM 681 O O . LEU A 1 84 ? -17.295 -11.954 3.424 1.00 84.00 84 LEU A O 1
#

pLDDT: mean 94.54, std 4.96, range [59.94, 98.25]

Secondary structure (DSSP, 8-state):
-HHHHHHHHHT-PPP-----HHHHHHHHHHSPTTHHHHHHHHHIIIII-TTTSS---TTT---HHHH-TT--PPPHHHHHGGG-

Foldseek 3Di:
DLVVLLCVVVVHDDDDDDDDLVNLVVCLVPPDPPRNVVSVVCCVCPPVVVVPPDDADPVVDDDVCVVCVVDDDDDSNNVSVVVD

Organism: Dendrobium chrysotoxum (NCBI:txid161865)

InterPro domains:
  IPR008030 NmrA-like domain [PF05368] (5-80)
  IPR050608 NmrA-type oxidoreductase, Isoflavone reductase subfamily [PTHR43349] (8-83)

Radius of gyration: 17.19 Å; chains: 1; bounding box: 43×30×41 Å